Protein AF-A0A2W4JVR3-F1 (afdb_monomer_lite)

Foldseek 3Di:
DVVCVVPDDPPFDKDFDFDWDKDWDDDPNDIDIDIDTDGPDMGGPPPDPPPPPD

pLDDT: mean 78.3, std 12.05, range [42.91, 90.12]

Structure (mmCIF, N/CA/C/O backbone):
data_AF-A0A2W4JVR3-F1
#
_entry.id   AF-A0A2W4JVR3-F1
#
loop_
_atom_site.group_PDB
_atom_site.id
_atom_site.type_symbol
_atom_site.label_atom_id
_atom_site.label_alt_id
_atom_site.label_comp_id
_atom_site.label_asym_id
_atom_site.label_entity_id
_atom_site.label_seq_id
_atom_site.pdbx_PDB_ins_code
_atom_site.Cartn_x
_atom_site.Cartn_y
_atom_site.Cartn_z
_atom_site.occupancy
_atom_site.B_iso_or_equiv
_atom_site.auth_seq_id
_atom_site.auth_comp_id
_atom_site.auth_asym_id
_atom_site.auth_atom_id
_atom_site.pdbx_PDB_model_num
ATOM 1 N N . ALA A 1 1 ? -0.684 -9.757 -8.700 1.00 63.53 1 ALA A N 1
ATOM 2 C CA . ALA A 1 1 ? 0.266 -9.213 -7.699 1.00 63.53 1 ALA A CA 1
ATOM 3 C C . ALA A 1 1 ? 1.742 -9.485 -8.036 1.00 63.53 1 ALA A C 1
ATOM 5 O O . ALA A 1 1 ? 2.597 -8.726 -7.596 1.00 63.53 1 ALA A O 1
ATOM 6 N N . GLU A 1 2 ? 2.060 -10.516 -8.828 1.00 72.75 2 GLU A N 1
ATOM 7 C CA . GLU A 1 2 ? 3.438 -10.920 -9.169 1.00 72.75 2 GLU A CA 1
ATOM 8 C C . GLU A 1 2 ? 4.299 -9.799 -9.781 1.00 72.75 2 GLU A C 1
ATOM 10 O O . GLU A 1 2 ? 5.440 -9.592 -9.379 1.00 72.75 2 GLU A O 1
ATOM 15 N N . THR A 1 3 ? 3.731 -8.981 -10.673 1.00 72.25 3 THR A N 1
ATOM 16 C CA . THR A 1 3 ? 4.429 -7.841 -11.294 1.00 72.25 3 THR A CA 1
ATOM 17 C C . THR A 1 3 ? 4.900 -6.806 -10.272 1.00 72.25 3 THR A C 1
ATOM 19 O O . THR A 1 3 ? 5.990 -6.255 -10.415 1.00 72.25 3 THR A O 1
ATOM 22 N N . CYS A 1 4 ? 4.110 -6.564 -9.222 1.00 69.56 4 CYS A N 1
ATOM 23 C CA . CYS A 1 4 ? 4.482 -5.671 -8.127 1.00 69.56 4 CYS A CA 1
ATOM 24 C C . CYS A 1 4 ? 5.598 -6.277 -7.274 1.00 69.56 4 CYS A C 1
ATOM 26 O O . CYS A 1 4 ? 6.537 -5.567 -6.943 1.00 69.56 4 CYS A O 1
ATOM 28 N N . ALA A 1 5 ? 5.551 -7.578 -6.978 1.00 75.81 5 ALA A N 1
ATOM 29 C CA . ALA A 1 5 ? 6.616 -8.251 -6.233 1.00 75.81 5 ALA A CA 1
ATOM 30 C C . ALA A 1 5 ? 7.958 -8.239 -6.991 1.00 75.81 5 ALA A C 1
ATOM 32 O O . ALA A 1 5 ? 9.007 -8.021 -6.391 1.00 75.81 5 ALA A O 1
ATOM 33 N N . ASN A 1 6 ? 7.919 -8.405 -8.315 1.00 77.81 6 ASN A N 1
ATOM 34 C CA . ASN A 1 6 ? 9.122 -8.427 -9.147 1.00 77.81 6 ASN A CA 1
ATOM 35 C C . ASN A 1 6 ? 9.718 -7.029 -9.395 1.00 77.81 6 ASN A C 1
ATOM 37 O O . ASN A 1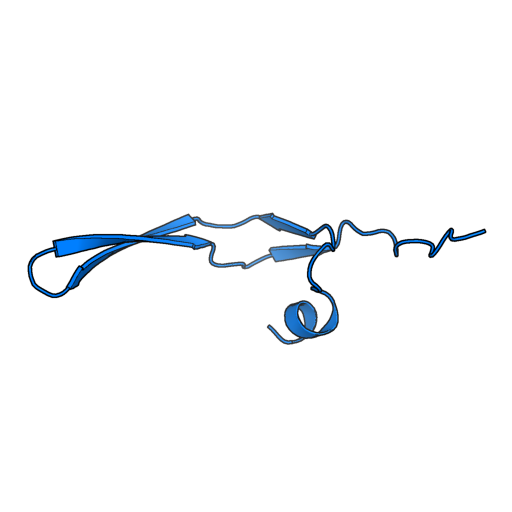 6 ? 10.936 -6.891 -9.522 1.00 77.81 6 ASN A O 1
ATOM 41 N N . ASN A 1 7 ? 8.888 -5.979 -9.453 1.00 71.81 7 ASN A N 1
ATOM 42 C CA . ASN A 1 7 ? 9.332 -4.640 -9.864 1.00 71.81 7 ASN A CA 1
ATOM 43 C C . ASN A 1 7 ? 9.354 -3.594 -8.739 1.00 71.81 7 ASN A C 1
ATOM 45 O O . ASN A 1 7 ? 10.143 -2.647 -8.830 1.00 71.81 7 ASN A O 1
ATOM 49 N N . LEU A 1 8 ? 8.562 -3.746 -7.670 1.00 77.38 8 LEU A N 1
ATOM 50 C CA . LEU A 1 8 ? 8.613 -2.862 -6.503 1.00 77.38 8 LEU A CA 1
ATOM 51 C C . LEU A 1 8 ? 9.721 -3.324 -5.555 1.00 77.38 8 LEU A C 1
ATOM 53 O O . LEU A 1 8 ? 9.664 -4.395 -4.962 1.00 77.38 8 LEU A O 1
ATOM 57 N N . LYS A 1 9 ? 10.725 -2.468 -5.376 1.00 77.81 9 LYS A N 1
ATOM 58 C CA . LYS A 1 9 ? 11.738 -2.589 -4.324 1.00 77.81 9 LYS A CA 1
ATOM 59 C C . LYS A 1 9 ? 11.716 -1.317 -3.487 1.00 77.81 9 LYS A C 1
ATOM 61 O O . LYS A 1 9 ? 11.295 -0.264 -3.970 1.00 77.81 9 LYS A O 1
ATOM 66 N N . LYS A 1 10 ? 12.171 -1.398 -2.234 1.00 77.69 10 LYS A N 1
ATOM 67 C CA . LYS A 1 10 ? 12.267 -0.229 -1.349 1.00 77.69 10 LYS A CA 1
ATOM 68 C C . LYS A 1 10 ? 13.055 0.885 -2.053 1.00 77.69 10 LYS A C 1
ATOM 70 O O . LYS A 1 10 ? 14.171 0.654 -2.504 1.00 77.69 10 LYS A O 1
ATOM 75 N N . GLY A 1 11 ? 12.460 2.074 -2.149 1.00 80.69 11 GLY A N 1
ATOM 76 C CA . GLY A 1 11 ? 13.067 3.241 -2.798 1.00 80.69 11 GLY A CA 1
ATOM 77 C C . GLY A 1 11 ? 12.791 3.393 -4.299 1.00 80.69 11 GLY A C 1
ATOM 78 O O . GLY A 1 11 ? 13.300 4.341 -4.888 1.00 80.69 11 GLY A O 1
ATOM 79 N N . ARG A 1 12 ? 11.997 2.512 -4.924 1.00 79.12 12 ARG A N 1
ATOM 80 C CA . ARG A 1 12 ? 11.538 2.696 -6.313 1.00 79.12 12 ARG A CA 1
ATOM 81 C C . ARG A 1 12 ? 10.286 3.564 -6.391 1.00 79.12 12 ARG A C 1
ATOM 83 O O . ARG A 1 12 ? 9.377 3.409 -5.576 1.00 79.12 12 ARG A O 1
ATOM 90 N N . LEU A 1 13 ? 10.231 4.433 -7.401 1.00 81.44 13 LEU A N 1
ATOM 91 C CA . LEU A 1 13 ? 9.076 5.289 -7.655 1.00 81.44 13 LEU A CA 1
ATOM 92 C C . LEU A 1 13 ? 7.994 4.524 -8.430 1.00 81.44 13 LEU A C 1
ATOM 94 O O . LEU A 1 13 ? 8.205 4.058 -9.552 1.00 81.44 13 LEU A O 1
ATOM 98 N N . ALA A 1 14 ? 6.812 4.424 -7.834 1.00 84.19 14 ALA A N 1
ATOM 99 C CA . ALA A 1 14 ? 5.629 3.860 -8.464 1.00 84.19 14 ALA A CA 1
ATOM 100 C C . ALA A 1 14 ? 4.419 4.751 -8.178 1.00 84.19 14 ALA A C 1
ATOM 102 O O . ALA A 1 14 ? 4.252 5.247 -7.064 1.00 84.19 14 ALA A O 1
ATOM 103 N N . GLY A 1 15 ? 3.592 4.955 -9.197 1.00 85.88 15 GLY A N 1
ATOM 104 C CA . GLY A 1 15 ? 2.274 5.555 -9.080 1.00 85.88 15 GLY A CA 1
ATOM 105 C C . GLY A 1 15 ? 1.218 4.462 -8.971 1.00 85.88 15 GLY A C 1
ATOM 106 O O . GLY A 1 15 ? 1.253 3.483 -9.715 1.00 85.88 15 GLY A O 1
ATOM 107 N N . VAL A 1 16 ? 0.278 4.632 -8.049 1.00 85.31 16 VAL A N 1
ATOM 108 C CA . VAL A 1 16 ? -0.877 3.746 -7.878 1.00 85.31 16 VAL A CA 1
ATOM 109 C C . VAL A 1 16 ? -2.128 4.611 -7.977 1.00 85.31 16 VAL A C 1
ATOM 111 O O . VAL A 1 16 ? -2.195 5.654 -7.324 1.00 85.31 16 VAL A O 1
ATOM 114 N N . THR A 1 17 ? -3.093 4.223 -8.808 1.00 86.94 17 THR A N 1
ATOM 115 C CA . THR A 1 17 ? -4.325 4.999 -9.021 1.00 86.94 17 THR A CA 1
ATOM 116 C C . THR A 1 17 ? -5.526 4.161 -8.658 1.00 86.94 17 THR A C 1
ATOM 118 O O . THR A 1 17 ? -5.969 3.352 -9.461 1.00 86.94 17 THR A O 1
ATOM 121 N N . ASP A 1 18 ? -6.054 4.382 -7.452 1.00 88.38 18 ASP A N 1
ATOM 122 C CA . ASP A 1 18 ? -6.997 3.438 -6.877 1.00 88.38 18 ASP A CA 1
ATOM 123 C C . ASP A 1 18 ? -7.886 3.965 -5.763 1.00 88.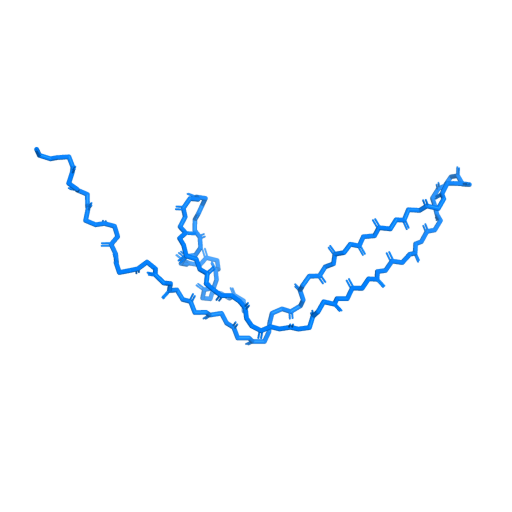38 18 ASP A C 1
ATOM 125 O O . ASP A 1 18 ? -7.851 5.139 -5.390 1.00 88.38 18 ASP A O 1
ATOM 129 N N . ARG A 1 19 ? -8.712 3.062 -5.226 1.00 87.88 19 ARG A N 1
ATOM 130 C CA . ARG A 1 19 ? -9.609 3.356 -4.115 1.00 87.88 19 ARG A CA 1
ATOM 131 C C . ARG A 1 19 ? -8.920 3.152 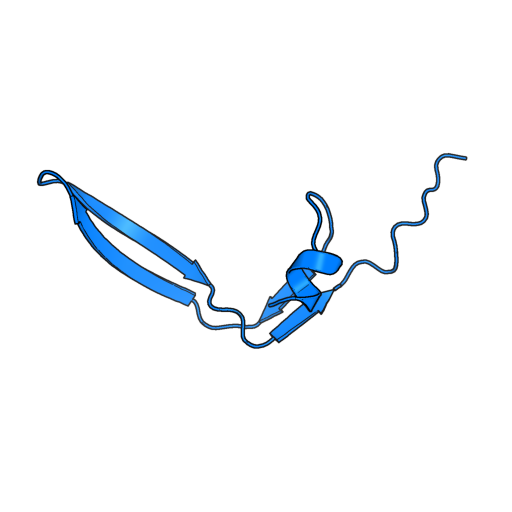-2.772 1.00 87.88 19 ARG A C 1
ATOM 133 O O . ARG A 1 19 ? -8.350 2.102 -2.470 1.00 87.88 19 ARG A O 1
ATOM 140 N N . ILE A 1 20 ? -9.063 4.162 -1.924 1.00 89.50 20 ILE A N 1
ATOM 141 C CA . ILE A 1 20 ? -8.702 4.080 -0.513 1.00 89.50 20 ILE A CA 1
ATOM 142 C C . ILE A 1 20 ? -9.847 3.392 0.228 1.00 89.50 20 ILE A C 1
ATOM 144 O O . ILE A 1 20 ? -11.000 3.820 0.157 1.00 89.50 20 ILE A O 1
ATOM 148 N N . GLN A 1 21 ? -9.519 2.345 0.973 1.00 88.19 21 GLN A N 1
ATOM 149 C CA . GLN A 1 21 ? -10.421 1.683 1.899 1.00 88.19 21 GLN A CA 1
ATOM 150 C C . GLN A 1 21 ? -9.976 1.947 3.331 1.00 88.19 21 GLN A C 1
ATOM 152 O O . GLN A 1 21 ? -8.816 1.784 3.703 1.00 88.19 21 GLN A O 1
ATOM 157 N N . VAL A 1 22 ? -10.926 2.357 4.161 1.00 89.31 22 VAL A N 1
ATOM 158 C CA . VAL A 1 22 ? -10.691 2.588 5.581 1.00 89.31 22 VAL A CA 1
ATOM 159 C C . VAL A 1 22 ? -11.456 1.538 6.357 1.00 89.31 22 VAL A C 1
ATOM 161 O O . VAL A 1 22 ? -12.681 1.478 6.282 1.00 89.31 22 VAL A O 1
ATOM 164 N N . ARG A 1 23 ? -10.737 0.734 7.136 1.00 90.12 23 ARG A N 1
ATOM 165 C CA . ARG A 1 23 ? -11.340 -0.258 8.023 1.00 90.12 23 ARG A CA 1
ATOM 166 C C . ARG A 1 23 ? -11.133 0.164 9.465 1.00 90.12 23 ARG A C 1
ATOM 168 O O . ARG A 1 23 ? -10.022 0.499 9.873 1.00 90.12 23 ARG A O 1
ATOM 175 N N . GLN A 1 24 ? -12.218 0.154 10.225 1.00 87.44 24 GLN A N 1
ATOM 176 C CA . GLN A 1 24 ? -12.190 0.364 11.663 1.00 87.44 24 GLN A CA 1
ATOM 177 C C . GLN A 1 24 ? -12.517 -0.961 12.342 1.00 87.44 24 GLN A C 1
ATOM 179 O O . GLN A 1 24 ? -13.491 -1.614 11.973 1.00 87.44 24 GLN A O 1
ATOM 184 N N . TRP A 1 25 ? -11.706 -1.360 13.313 1.00 87.31 25 TRP A N 1
ATOM 185 C CA . TRP A 1 25 ? -11.979 -2.525 14.148 1.00 87.31 25 TRP A CA 1
ATOM 186 C C . TRP A 1 25 ? -11.600 -2.231 15.592 1.00 87.31 25 TRP A C 1
ATOM 188 O O . TRP A 1 25 ? -10.822 -1.322 15.881 1.00 87.31 25 TRP A O 1
ATOM 198 N N . GLU A 1 26 ? -12.161 -3.001 16.509 1.00 87.06 26 GLU A N 1
ATOM 199 C CA . GLU A 1 26 ? -11.849 -2.904 17.925 1.00 87.06 26 GLU A CA 1
ATOM 200 C C . GLU A 1 26 ? -10.927 -4.058 18.312 1.00 87.06 26 GLU A C 1
ATOM 202 O O . GLU A 1 26 ? -11.170 -5.208 17.952 1.00 87.06 26 GLU A O 1
ATOM 207 N N . GLN A 1 27 ? -9.830 -3.744 18.993 1.00 86.31 27 GLN A N 1
ATOM 208 C CA . GLN A 1 27 ? -8.927 -4.739 19.561 1.00 86.31 27 GLN A CA 1
ATOM 209 C C . GLN A 1 27 ? -8.647 -4.335 21.002 1.00 86.31 27 GLN A C 1
ATOM 211 O O . GLN A 1 27 ? -8.200 -3.213 21.246 1.00 86.31 27 GLN A O 1
ATOM 216 N N . GLU A 1 28 ? -8.941 -5.235 21.943 1.00 84.50 28 GLU A N 1
ATOM 217 C CA . GLU A 1 28 ? -8.715 -5.023 23.382 1.00 84.50 28 GLU A CA 1
ATOM 218 C C . GLU A 1 28 ? -9.355 -3.717 23.902 1.00 84.50 28 GLU A C 1
ATOM 220 O O . GLU A 1 28 ? -8.729 -2.927 24.607 1.00 84.50 28 GLU A O 1
ATOM 225 N N . GLY A 1 29 ? -10.596 -3.439 23.479 1.00 87.25 29 GLY A N 1
ATOM 226 C CA . GLY A 1 29 ? -11.349 -2.239 23.873 1.00 87.25 29 GLY A CA 1
ATOM 227 C C . GLY A 1 29 ? -10.849 -0.925 23.256 1.00 87.25 29 GLY A C 1
ATOM 228 O O . GLY A 1 29 ? -11.391 0.140 23.547 1.00 87.25 29 GLY A O 1
ATOM 229 N N . LYS A 1 30 ? -9.827 -0.964 22.389 1.00 85.00 30 LYS A N 1
ATOM 230 C CA . LYS A 1 30 ? -9.323 0.206 21.661 1.00 85.00 30 LYS A CA 1
ATOM 231 C C . LYS A 1 30 ? -9.776 0.157 20.205 1.00 85.00 30 LYS A C 1
ATOM 233 O O . LYS A 1 30 ? -9.463 -0.782 19.470 1.00 85.00 30 LYS A O 1
ATOM 238 N N . LYS A 1 31 ? -10.464 1.214 19.763 1.00 84.62 31 LYS A N 1
ATOM 239 C CA . LYS A 1 31 ? -10.816 1.418 18.351 1.00 84.62 31 LYS A CA 1
ATOM 240 C C . LYS A 1 31 ? -9.550 1.720 17.555 1.00 84.62 31 LYS A C 1
ATOM 242 O O . LYS A 1 31 ? -8.888 2.730 17.783 1.00 84.62 31 LYS A O 1
ATOM 247 N N . ARG A 1 32 ? -9.219 0.843 16.613 1.00 89.94 32 ARG A N 1
ATOM 248 C CA . ARG A 1 32 ? -8.122 1.011 15.661 1.00 89.94 32 ARG A CA 1
ATOM 249 C C . ARG A 1 32 ? -8.677 1.282 14.273 1.00 89.94 32 ARG A C 1
ATOM 251 O O . ARG A 1 32 ? -9.708 0.744 13.875 1.00 89.94 32 ARG A O 1
ATOM 258 N N . ARG A 1 33 ? -7.963 2.124 13.530 1.00 84.88 33 ARG A N 1
ATOM 259 C CA . ARG A 1 33 ? -8.270 2.476 12.145 1.00 84.88 33 ARG A CA 1
ATOM 260 C C . ARG A 1 33 ? -7.077 2.114 11.277 1.00 84.88 33 ARG A C 1
ATOM 262 O O . ARG A 1 33 ? -5.958 2.524 11.570 1.00 84.88 33 ARG A O 1
ATOM 269 N N . LYS A 1 34 ? -7.329 1.386 10.196 1.00 89.94 34 LYS A N 1
ATOM 270 C CA . LYS A 1 34 ? -6.355 1.122 9.137 1.00 89.94 34 LYS A CA 1
ATOM 271 C C . LYS A 1 34 ? -6.846 1.762 7.862 1.00 89.94 34 LYS A C 1
ATOM 273 O O . LYS A 1 34 ? -8.021 1.652 7.513 1.00 89.94 34 LYS A O 1
ATOM 278 N N . MET A 1 35 ? -5.935 2.449 7.199 1.00 87.38 35 MET A N 1
ATOM 279 C CA . MET A 1 35 ? -6.135 2.932 5.846 1.00 87.38 35 MET A CA 1
ATOM 280 C C . MET A 1 35 ? -5.348 2.004 4.933 1.00 87.38 35 MET A C 1
ATOM 282 O O . MET A 1 35 ? -4.161 1.775 5.156 1.00 87.38 35 MET A O 1
ATOM 286 N N . GLU A 1 36 ? -6.022 1.437 3.948 1.00 89.06 36 GLU A N 1
ATOM 287 C CA . GLU A 1 36 ? -5.443 0.547 2.953 1.00 89.06 36 GLU A CA 1
ATOM 288 C C . GLU A 1 36 ? -5.774 1.105 1.573 1.00 89.06 36 GLU A C 1
ATOM 290 O O . GLU A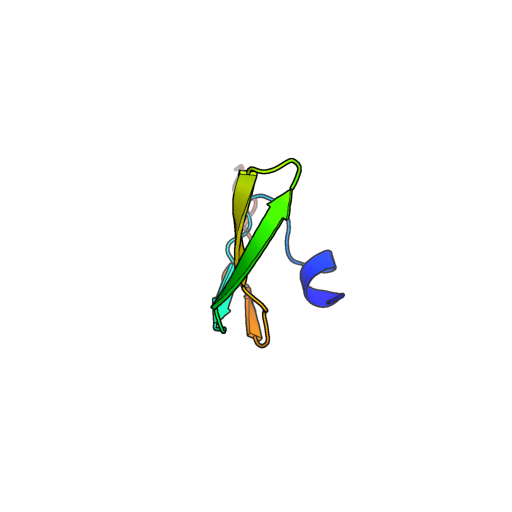 1 36 ? -6.854 1.649 1.351 1.00 89.06 36 GLU A O 1
ATOM 295 N N . VAL A 1 37 ? -4.836 0.985 0.643 1.00 85.94 37 VAL A N 1
ATOM 296 C CA . VAL A 1 37 ? -5.073 1.282 -0.771 1.00 85.94 37 VAL A CA 1
ATOM 297 C C . VAL A 1 37 ? -5.142 -0.058 -1.480 1.00 85.94 37 VAL A C 1
ATOM 299 O O . VAL A 1 37 ? -4.180 -0.825 -1.437 1.00 85.94 37 VAL A O 1
ATOM 302 N N . VAL A 1 38 ? -6.286 -0.361 -2.086 1.00 85.88 38 VAL A N 1
ATOM 303 C CA . VAL A 1 38 ? -6.451 -1.579 -2.884 1.00 85.88 38 VAL A CA 1
ATOM 304 C C . VAL A 1 38 ? -6.094 -1.215 -4.311 1.00 85.88 38 VAL A C 1
ATOM 306 O O . VAL A 1 38 ? -6.817 -0.427 -4.892 1.00 85.88 38 VAL A O 1
ATOM 309 N N . ALA A 1 39 ? -4.980 -1.735 -4.829 1.00 86.19 39 ALA A N 1
ATOM 310 C CA . ALA A 1 39 ? -4.460 -1.372 -6.144 1.00 86.19 39 ALA A CA 1
ATOM 311 C C . ALA A 1 39 ? -5.033 -2.249 -7.285 1.00 86.19 39 ALA A C 1
ATOM 313 O O . ALA A 1 39 ? -4.723 -3.437 -7.354 1.00 86.19 39 ALA A O 1
ATOM 314 N N . ASP A 1 40 ? -5.819 -1.657 -8.174 1.00 83.81 40 ASP A N 1
ATOM 315 C CA . ASP A 1 40 ? -6.245 -2.067 -9.509 1.00 83.81 40 ASP A CA 1
ATOM 316 C C . ASP A 1 40 ? -5.173 -1.746 -10.570 1.00 83.81 40 ASP A C 1
ATOM 318 O O . ASP A 1 40 ? -4.809 -2.618 -11.358 1.00 83.81 40 ASP A O 1
ATOM 322 N N . ASN A 1 41 ? -4.588 -0.538 -10.551 1.00 83.12 41 ASN A N 1
ATOM 323 C CA . ASN A 1 41 ? -3.595 -0.107 -11.542 1.00 83.12 41 ASN A CA 1
ATOM 324 C C . ASN A 1 41 ? -2.320 0.468 -10.903 1.00 83.12 41 ASN A C 1
ATOM 326 O O . ASN A 1 41 ? -2.320 1.513 -10.246 1.00 83.12 41 ASN A O 1
ATOM 330 N N . VAL A 1 42 ? -1.191 -0.200 -11.165 1.00 82.56 42 VAL A N 1
ATOM 331 C CA . VAL A 1 42 ? 0.143 0.205 -10.697 1.00 82.56 42 VAL A CA 1
ATOM 332 C C . VAL A 1 42 ? 1.024 0.544 -11.892 1.00 82.56 42 VAL A C 1
ATOM 334 O O . VAL A 1 42 ? 1.310 -0.311 -12.731 1.00 82.56 42 VAL A O 1
ATOM 337 N N . ARG A 1 43 ? 1.497 1.790 -11.947 1.00 82.31 43 ARG A N 1
ATOM 338 C CA . ARG A 1 43 ? 2.452 2.265 -12.947 1.00 82.31 43 ARG A CA 1
ATOM 339 C C . ARG A 1 43 ? 3.812 2.477 -12.306 1.00 82.31 43 ARG A C 1
ATOM 341 O O . ARG A 1 43 ? 3.968 3.262 -11.375 1.00 82.31 43 ARG A O 1
ATOM 348 N N . PHE A 1 44 ? 4.825 1.828 -12.853 1.00 81.81 44 PHE A N 1
ATOM 349 C CA . PHE A 1 44 ? 6.207 2.090 -12.477 1.00 81.81 44 PHE A CA 1
ATOM 350 C C . PHE A 1 44 ? 6.648 3.383 -13.161 1.00 81.81 44 PHE A C 1
ATOM 352 O O . PHE A 1 44 ? 6.582 3.494 -14.384 1.00 81.81 44 PHE A O 1
ATOM 359 N N . LEU A 1 45 ? 7.012 4.382 -12.359 1.00 78.00 45 LEU A N 1
ATOM 360 C CA . LEU A 1 45 ? 7.468 5.688 -12.844 1.00 78.00 45 LEU A CA 1
ATOM 361 C C . LEU A 1 45 ? 8.998 5.785 -12.845 1.00 78.00 45 LEU A C 1
ATOM 363 O O . LEU A 1 45 ? 9.554 6.767 -13.323 1.00 78.00 45 LEU A O 1
ATOM 367 N N . ASP A 1 46 ? 9.672 4.753 -12.335 1.00 67.38 46 ASP A N 1
ATOM 368 C CA . ASP A 1 46 ? 11.108 4.561 -12.475 1.00 67.38 46 ASP A CA 1
ATOM 369 C C . ASP A 1 46 ? 11.423 4.210 -13.938 1.00 67.38 46 ASP A C 1
ATOM 371 O O . ASP A 1 46 ? 11.300 3.062 -14.368 1.00 67.38 46 ASP A O 1
ATOM 375 N N . SER A 1 47 ? 11.821 5.206 -14.728 1.00 58.38 47 SER A N 1
ATOM 376 C CA . SER A 1 47 ? 12.684 4.955 -15.880 1.00 58.38 47 SER A CA 1
ATOM 377 C C . SER A 1 47 ? 13.998 4.459 -15.298 1.00 58.38 47 SER A C 1
ATOM 379 O O . SER A 1 47 ? 14.724 5.272 -14.729 1.00 58.38 47 SER A O 1
ATOM 381 N N . GLY A 1 48 ? 14.193 3.133 -15.349 1.00 54.94 48 GLY A N 1
ATOM 382 C CA . GLY A 1 48 ? 15.229 2.367 -14.659 1.00 54.94 48 GLY A CA 1
ATOM 383 C C . GLY A 1 48 ? 16.355 3.234 -14.141 1.00 54.94 48 GLY A C 1
ATOM 384 O O . GLY A 1 48 ? 17.114 3.750 -14.956 1.00 54.94 48 GLY A O 1
ATOM 385 N N . LYS A 1 49 ? 16.412 3.408 -12.813 1.00 53.66 49 LYS A N 1
ATOM 386 C CA . LYS A 1 49 ? 17.515 4.068 -12.113 1.00 53.66 49 LYS A CA 1
ATOM 387 C C . LYS A 1 49 ? 18.819 3.664 -12.793 1.00 53.66 49 LYS A C 1
ATOM 389 O O . LYS A 1 49 ? 19.300 2.547 -12.603 1.00 53.66 49 LYS A O 1
ATOM 394 N N . LYS A 1 50 ? 19.323 4.558 -13.646 1.00 54.16 50 LYS A N 1
ATOM 395 C CA . LYS A 1 50 ? 20.673 4.504 -14.162 1.00 54.16 50 LYS A CA 1
ATOM 396 C C . LYS A 1 50 ? 21.491 4.531 -12.887 1.00 54.16 50 LYS A C 1
ATOM 398 O O . LYS A 1 50 ? 21.380 5.460 -12.084 1.00 54.16 50 LYS A O 1
ATOM 403 N N . ASP A 1 51 ? 22.155 3.421 -12.633 1.00 54.56 51 ASP A N 1
ATOM 404 C CA . ASP A 1 51 ? 23.202 3.307 -11.642 1.00 54.56 51 ASP A CA 1
ATOM 405 C C . ASP A 1 51 ? 24.321 4.256 -12.109 1.00 54.56 51 ASP A C 1
ATOM 407 O O . ASP A 1 51 ? 25.310 3.842 -12.690 1.00 54.56 51 ASP A O 1
ATOM 411 N N . GLU A 1 52 ? 24.104 5.570 -12.001 1.00 54.28 52 GLU A N 1
ATOM 412 C CA . GLU A 1 52 ? 25.139 6.590 -12.161 1.00 54.28 52 GLU A CA 1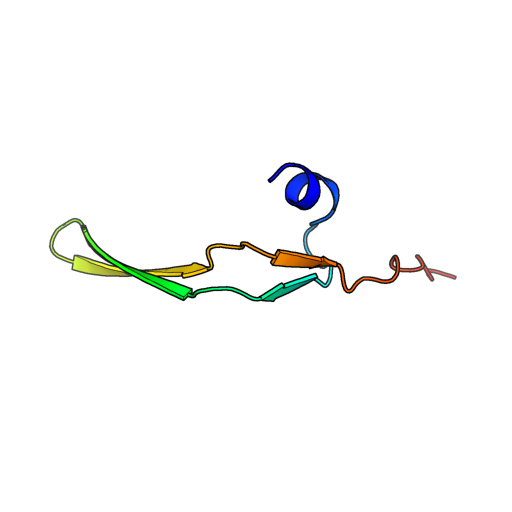
ATOM 413 C C . GLU A 1 52 ? 25.770 6.797 -10.789 1.00 54.28 52 GLU A C 1
ATOM 415 O O . GLU A 1 52 ? 25.628 7.826 -10.134 1.00 54.28 52 GLU A O 1
ATOM 420 N N . GLY A 1 53 ? 26.431 5.730 -10.339 1.00 54.34 53 GLY A N 1
ATOM 421 C CA . GLY A 1 53 ? 27.739 5.857 -9.726 1.00 54.34 53 GLY A CA 1
ATOM 422 C C . GLY A 1 53 ? 28.794 5.786 -10.831 1.00 54.34 53 GLY A C 1
ATOM 423 O O . GLY A 1 53 ? 29.372 4.726 -11.056 1.00 54.34 53 GLY A O 1
ATOM 424 N N . GLN A 1 54 ? 29.020 6.905 -11.523 1.00 42.91 54 GLN A N 1
ATOM 425 C CA . GLN A 1 54 ? 30.294 7.221 -12.172 1.00 42.91 54 GLN A CA 1
ATOM 426 C C . GLN A 1 54 ? 30.674 8.654 -11.811 1.00 42.91 54 GLN A C 1
ATOM 428 O O . GLN A 1 54 ? 29.768 9.516 -11.841 1.00 42.91 54 GLN A O 1
#

Radius of gyration: 16.52 Å; chains: 1; bounding box: 42×18×40 Å

Sequence (54 aa):
AETCANNLKKGRLAGVTDRIQVRQWEQEGKKRRKMEVVADNV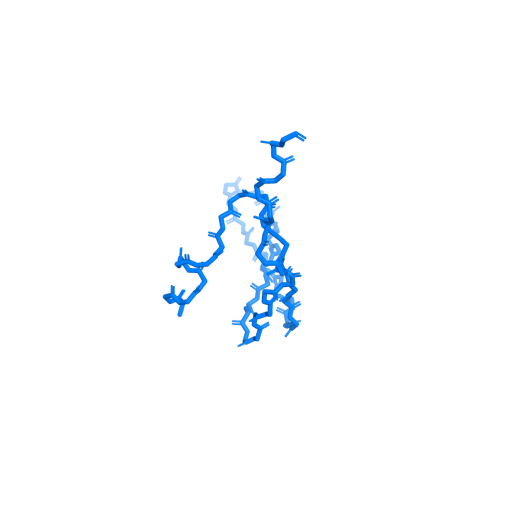RFLDSGKKDEGQ

Secondary structure (DSSP, 8-state):
-HHHHHH--TT--EEEEEEEEEEEEEETTEEEEEEEEEEEEEEE----------